Protein AF-A0A847CB85-F1 (afdb_monomer_lite)

Structure (mmCIF, N/CA/C/O backbone):
data_AF-A0A847CB85-F1
#
_entry.id   AF-A0A847CB85-F1
#
loop_
_atom_site.group_PDB
_atom_site.id
_atom_site.type_symbol
_atom_site.label_atom_id
_atom_site.label_alt_id
_atom_site.label_comp_id
_atom_site.label_asym_id
_atom_site.label_entity_id
_atom_site.label_seq_id
_atom_site.pdbx_PDB_ins_code
_atom_site.Cartn_x
_atom_site.Cartn_y
_atom_site.Cartn_z
_atom_site.occupancy
_atom_site.B_iso_or_equiv
_atom_site.auth_seq_id
_atom_site.auth_comp_id
_atom_site.auth_asym_id
_atom_site.auth_atom_id
_atom_site.pdbx_PDB_model_num
ATOM 1 N N . MET A 1 1 ? -15.770 -9.536 -3.133 1.00 49.12 1 MET A N 1
ATOM 2 C CA . MET A 1 1 ? -14.425 -8.949 -2.951 1.00 49.12 1 MET A CA 1
ATOM 3 C C . MET A 1 1 ? -14.574 -7.432 -2.946 1.00 49.12 1 MET A C 1
ATOM 5 O O . MET A 1 1 ? -15.088 -6.896 -3.920 1.00 49.12 1 MET A O 1
ATOM 9 N N . LYS A 1 2 ? -14.274 -6.750 -1.832 1.00 44.31 2 LYS A N 1
ATOM 10 C CA . LYS A 1 2 ? -14.341 -5.279 -1.742 1.00 44.31 2 LYS A CA 1
ATOM 11 C C . LYS A 1 2 ? -12.973 -4.720 -2.121 1.00 44.31 2 LYS A C 1
ATOM 13 O O . LYS A 1 2 ? -11.997 -5.032 -1.457 1.00 44.31 2 LYS A O 1
ATOM 18 N N . ILE A 1 3 ? -12.913 -3.919 -3.178 1.00 51.41 3 ILE A N 1
ATOM 19 C CA . ILE A 1 3 ? -11.680 -3.269 -3.626 1.00 51.41 3 ILE A CA 1
ATOM 20 C C . ILE A 1 3 ? -11.711 -1.835 -3.096 1.00 51.41 3 ILE A C 1
ATOM 22 O O . ILE A 1 3 ? -12.558 -1.052 -3.520 1.00 51.41 3 ILE A O 1
ATOM 26 N N . ALA A 1 4 ? -10.829 -1.488 -2.153 1.00 59.97 4 ALA A N 1
ATOM 27 C CA . ALA A 1 4 ? -10.760 -0.121 -1.622 1.00 59.97 4 ALA A CA 1
ATOM 28 C C . ALA A 1 4 ? -9.872 0.824 -2.456 1.00 59.97 4 ALA A C 1
ATOM 30 O O . ALA A 1 4 ? -9.968 2.040 -2.315 1.00 59.97 4 ALA A O 1
ATOM 31 N N . LEU A 1 5 ? -9.031 0.284 -3.344 1.00 66.00 5 LEU A N 1
ATOM 32 C CA . LEU A 1 5 ? -8.283 1.036 -4.352 1.00 66.00 5 LEU A CA 1
ATOM 33 C C . LEU A 1 5 ? -7.882 0.084 -5.482 1.00 66.00 5 LEU A C 1
ATOM 35 O O . LEU A 1 5 ? -7.199 -0.907 -5.238 1.00 66.00 5 LEU A O 1
ATOM 39 N N . SER A 1 6 ? -8.310 0.401 -6.702 1.00 63.53 6 SER A N 1
ATOM 40 C CA . SER A 1 6 ? -7.818 -0.212 -7.937 1.00 63.53 6 SER A CA 1
ATOM 41 C C . SER A 1 6 ? -7.235 0.910 -8.784 1.00 63.53 6 SER A C 1
ATOM 43 O O . SER A 1 6 ? -7.971 1.681 -9.406 1.00 63.53 6 SER A O 1
ATOM 45 N N . LEU A 1 7 ? -5.910 1.024 -8.787 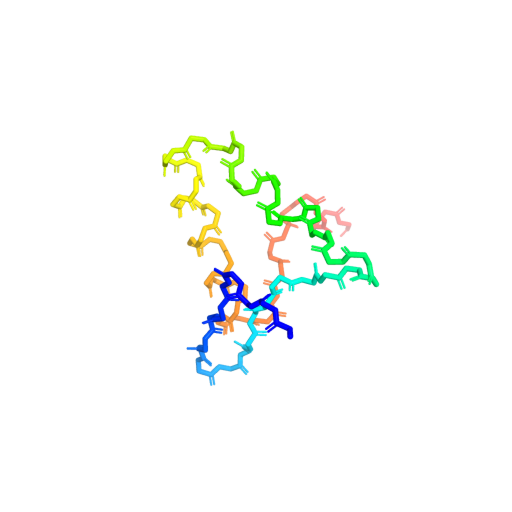1.00 63.88 7 LEU A N 1
ATOM 46 C CA . LEU A 1 7 ? -5.201 1.932 -9.682 1.00 63.88 7 LEU A CA 1
ATOM 47 C C . LEU A 1 7 ? -4.878 1.183 -10.972 1.00 63.88 7 LEU A C 1
ATOM 49 O O . LEU A 1 7 ? -3.939 0.392 -11.024 1.00 63.88 7 LEU A O 1
ATOM 53 N N . ARG A 1 8 ? -5.663 1.453 -12.018 1.00 55.66 8 ARG A N 1
ATOM 54 C CA . ARG A 1 8 ? -5.356 1.037 -13.390 1.00 55.66 8 ARG A CA 1
ATOM 55 C C . ARG A 1 8 ? -4.450 2.088 -14.024 1.00 55.66 8 ARG A C 1
ATOM 57 O O . ARG A 1 8 ? -4.911 3.167 -14.387 1.00 55.66 8 ARG A O 1
ATOM 64 N N . LEU A 1 9 ? -3.161 1.785 -14.115 1.00 62.88 9 LEU A N 1
ATOM 65 C CA . LEU A 1 9 ? -2.168 2.604 -14.809 1.00 62.88 9 LEU A CA 1
ATOM 66 C C . LEU A 1 9 ? -1.660 1.850 -16.043 1.00 62.88 9 LEU A C 1
ATOM 68 O O . LEU A 1 9 ? -1.969 0.676 -16.227 1.00 62.88 9 LEU A O 1
ATOM 72 N N . ALA A 1 10 ? -0.927 2.541 -16.918 1.00 60.56 10 ALA A N 1
ATOM 73 C CA . ALA A 1 10 ? -0.619 2.066 -18.270 1.00 60.56 10 ALA A CA 1
ATOM 74 C C . ALA A 1 10 ? 0.157 0.733 -18.342 1.00 60.56 10 ALA A C 1
ATOM 76 O O . ALA A 1 10 ? 0.179 0.126 -19.408 1.00 60.56 10 ALA A O 1
ATOM 77 N N . ILE A 1 11 ? 0.788 0.287 -17.244 1.00 69.38 11 ILE A N 1
ATOM 78 C CA . ILE A 1 11 ? 1.657 -0.901 -17.230 1.00 69.38 11 ILE A CA 1
ATOM 79 C C . ILE A 1 11 ? 1.256 -1.896 -16.130 1.00 69.38 11 ILE A C 1
ATOM 81 O O . ILE A 1 11 ? 0.948 -3.043 -16.444 1.00 69.38 11 ILE A O 1
ATOM 85 N N . PHE A 1 12 ? 1.206 -1.477 -14.859 1.00 75.44 12 PHE A N 1
ATOM 86 C CA . PHE A 1 12 ? 0.851 -2.362 -13.741 1.00 75.44 12 PHE A CA 1
ATOM 87 C C . PHE A 1 12 ? -0.430 -1.918 -13.030 1.00 75.44 12 PHE A C 1
ATOM 89 O O . PHE A 1 12 ? -0.687 -0.726 -12.849 1.00 75.44 12 PHE A O 1
ATOM 96 N N . THR A 1 13 ? -1.226 -2.899 -12.599 1.00 81.25 13 THR A N 1
ATOM 97 C CA . THR A 1 13 ? -2.366 -2.672 -11.701 1.00 81.25 13 THR A CA 1
ATOM 98 C C . THR A 1 13 ? -1.901 -2.897 -10.268 1.00 81.25 13 THR A C 1
ATOM 100 O O . THR A 1 13 ? -1.286 -3.922 -9.981 1.00 81.25 13 THR A O 1
ATOM 103 N N . VAL A 1 14 ? -2.173 -1.939 -9.379 1.00 83.06 14 VAL A N 1
ATOM 104 C CA . VAL A 1 14 ? -1.885 -2.070 -7.944 1.00 83.06 14 VAL A CA 1
ATOM 105 C C . VAL A 1 14 ? -3.195 -2.133 -7.178 1.00 83.06 14 VAL A C 1
ATOM 107 O O . VAL A 1 14 ? -4.054 -1.258 -7.324 1.00 83.06 14 VAL A O 1
ATOM 110 N N . GLU A 1 15 ? -3.316 -3.165 -6.350 1.00 87.25 15 GLU A N 1
ATOM 111 C CA . GLU A 1 15 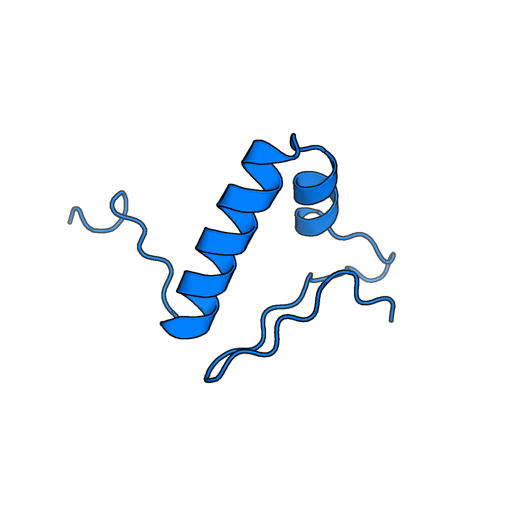? -4.494 -3.457 -5.542 1.00 87.25 15 GLU A CA 1
ATOM 112 C C . GLU A 1 15 ? -4.082 -3.719 -4.094 1.00 87.25 15 GLU A C 1
ATOM 114 O O . GLU A 1 15 ? -2.977 -4.191 -3.810 1.00 87.25 15 GLU A O 1
ATOM 119 N N . TRP A 1 16 ? -4.985 -3.423 -3.163 1.00 91.00 16 TRP A N 1
ATOM 120 C CA . TRP A 1 16 ? -4.819 -3.866 -1.786 1.00 91.00 16 TRP A CA 1
ATOM 121 C C . TRP A 1 16 ? -5.063 -5.367 -1.704 1.00 91.00 16 TRP A C 1
ATOM 123 O O . TRP A 1 16 ? -6.129 -5.850 -2.080 1.00 91.00 16 TRP A O 1
ATOM 133 N N . TYR A 1 17 ? -4.084 -6.094 -1.177 1.00 91.94 17 TYR A N 1
ATOM 134 C CA . TYR A 1 17 ? -4.265 -7.498 -0.851 1.00 91.94 17 TYR A CA 1
ATOM 135 C C . TYR A 1 17 ? -5.112 -7.629 0.414 1.00 91.94 17 TYR A C 1
ATOM 137 O O . TYR A 1 17 ? -4.832 -6.958 1.414 1.00 91.94 17 TYR A O 1
ATOM 145 N N . TYR A 1 18 ? -6.122 -8.491 0.352 1.00 93.75 18 TYR A N 1
ATOM 146 C CA . TYR A 1 18 ? -6.963 -8.866 1.481 1.00 93.75 18 TYR A CA 1
ATOM 147 C C . TYR A 1 18 ? -6.739 -10.342 1.794 1.00 93.75 18 TYR A C 1
ATOM 149 O O . TYR A 1 18 ? -6.649 -11.159 0.876 1.00 93.75 18 TYR A O 1
ATOM 157 N N . ASP A 1 19 ? -6.652 -10.679 3.075 1.00 94.19 19 ASP A N 1
ATOM 158 C CA . ASP A 1 19 ? -6.651 -12.070 3.520 1.00 94.19 19 ASP A CA 1
ATOM 159 C C . ASP A 1 19 ? -8.052 -12.709 3.422 1.00 94.19 19 ASP A C 1
ATOM 161 O O . ASP A 1 19 ? -9.022 -12.089 2.967 1.00 94.19 19 ASP A O 1
ATOM 165 N N . SER A 1 20 ? -8.154 -13.978 3.828 1.00 95.69 20 SER A N 1
ATOM 166 C CA . SER A 1 20 ? -9.413 -14.734 3.829 1.00 95.69 20 SER A CA 1
ATOM 167 C C . SER A 1 20 ? -10.494 -14.113 4.712 1.00 95.69 20 SER A C 1
ATOM 169 O O . SER A 1 20 ? -11.678 -14.314 4.444 1.00 95.69 20 SER A O 1
ATOM 171 N N . ASP A 1 21 ? -10.093 -13.335 5.716 1.00 94.94 21 ASP A N 1
ATOM 172 C CA . ASP A 1 21 ? -10.987 -12.675 6.664 1.00 94.94 21 ASP A CA 1
ATOM 173 C C . ASP A 1 21 ? -11.387 -11.267 6.184 1.00 94.94 21 ASP A C 1
ATOM 175 O O . ASP A 1 21 ? -12.171 -10.566 6.827 1.00 94.94 21 ASP A O 1
ATOM 179 N N . GLY A 1 22 ? -10.893 -10.848 5.013 1.00 92.75 22 GLY A N 1
ATOM 180 C CA . GLY A 1 22 ? -11.172 -9.544 4.425 1.00 92.75 22 GLY A CA 1
ATOM 181 C C . GLY A 1 22 ? -10.391 -8.405 5.077 1.00 92.75 22 GLY A C 1
ATOM 182 O O . GLY A 1 22 ? -10.768 -7.240 4.912 1.00 92.75 22 GLY A O 1
ATOM 183 N N . TYR A 1 23 ? -9.310 -8.709 5.794 1.00 94.19 23 TYR A N 1
ATOM 184 C CA . TYR A 1 23 ? -8.407 -7.722 6.363 1.00 94.19 23 TYR A CA 1
ATOM 185 C C . TYR A 1 23 ? -7.259 -7.409 5.399 1.00 94.19 23 TYR A C 1
ATOM 187 O O . TYR A 1 23 ? -6.717 -8.272 4.713 1.00 94.19 23 TYR A O 1
ATOM 195 N N . SER A 1 24 ? -6.893 -6.129 5.329 1.00 95.25 24 SER A N 1
ATOM 196 C CA . SER A 1 24 ? -5.74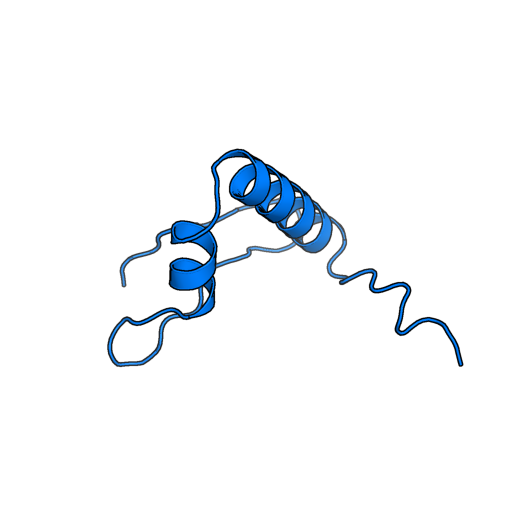5 -5.663 4.557 1.00 95.25 24 SER A CA 1
ATOM 197 C C . SER A 1 24 ? -4.901 -4.745 5.420 1.00 95.25 24 SER A C 1
ATOM 199 O O . SER A 1 24 ? -5.244 -3.582 5.636 1.00 95.25 24 SER A O 1
ATOM 201 N N . GLN A 1 25 ? -3.763 -5.258 5.885 1.00 94.12 25 GLN A N 1
ATOM 202 C CA . GLN A 1 25 ? -2.829 -4.496 6.711 1.00 94.12 25 GLN A CA 1
ATOM 203 C C . GLN A 1 25 ? -2.372 -3.203 6.020 1.00 94.12 25 GLN A C 1
ATOM 205 O O . GLN A 1 25 ? -2.311 -2.145 6.646 1.00 94.12 25 GLN A O 1
ATOM 210 N N . ALA A 1 26 ? -2.090 -3.271 4.716 1.00 91.44 26 ALA A N 1
ATOM 211 C CA . ALA A 1 26 ? -1.662 -2.117 3.932 1.00 91.44 26 ALA A CA 1
ATOM 212 C C . ALA A 1 26 ? -2.762 -1.047 3.835 1.00 91.44 26 ALA A C 1
ATOM 214 O O . ALA A 1 26 ? -2.484 0.141 4.013 1.00 91.44 26 ALA A O 1
ATOM 215 N N . PHE A 1 27 ? -4.016 -1.462 3.625 1.00 94.12 27 PHE A N 1
ATOM 216 C CA . PHE A 1 27 ? -5.151 -0.542 3.608 1.00 94.12 27 PHE A CA 1
ATOM 217 C C . PHE A 1 27 ? -5.420 0.065 4.992 1.00 94.12 27 PHE A C 1
ATOM 219 O O . PHE A 1 27 ? -5.626 1.272 5.101 1.00 94.12 27 PHE A O 1
ATOM 226 N N . SER A 1 28 ? -5.351 -0.732 6.062 1.00 95.19 28 SER A N 1
ATOM 227 C CA . SER A 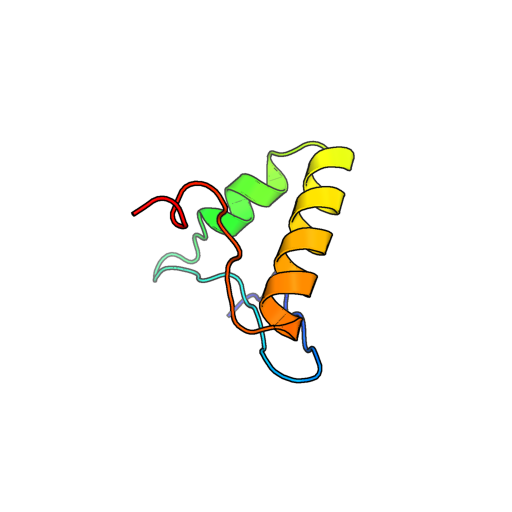1 28 ? -5.503 -0.234 7.435 1.00 95.19 28 SER A CA 1
ATOM 228 C C . SER A 1 28 ? -4.420 0.779 7.813 1.00 95.19 28 SER A C 1
ATOM 230 O O . SER A 1 28 ? -4.727 1.787 8.446 1.00 95.19 28 SER A O 1
ATOM 232 N N . TYR A 1 29 ? -3.171 0.555 7.393 1.00 93.88 29 TYR A N 1
ATOM 233 C CA . TYR A 1 29 ? -2.096 1.532 7.565 1.00 93.88 29 TYR A CA 1
ATOM 234 C C . TYR A 1 29 ? -2.356 2.811 6.766 1.00 93.88 29 TYR A C 1
ATOM 236 O O . TYR A 1 29 ? -2.206 3.909 7.295 1.00 93.88 29 TYR A O 1
ATOM 244 N N . PHE A 1 30 ? -2.773 2.692 5.502 1.00 94.38 30 PHE A N 1
ATOM 245 C CA . PHE A 1 30 ? -3.133 3.857 4.698 1.00 94.38 30 PHE A CA 1
ATOM 246 C C . PHE A 1 30 ? -4.19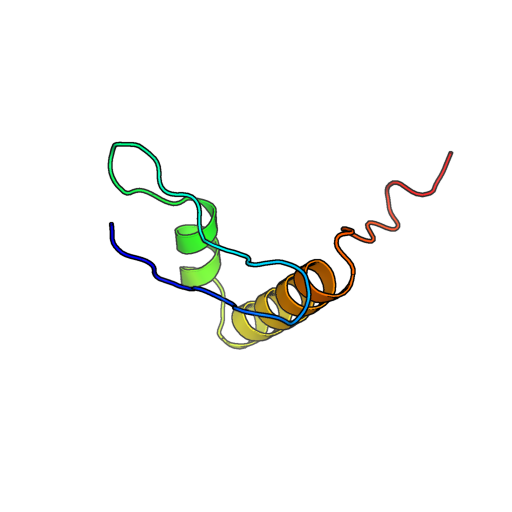2 4.699 5.412 1.00 94.38 30 PHE A C 1
ATOM 248 O O . PHE A 1 30 ? -3.990 5.902 5.576 1.00 94.38 30 PHE A O 1
ATOM 255 N N . GLU A 1 31 ? -5.260 4.064 5.898 1.00 94.88 31 GLU A N 1
ATOM 256 C CA . GLU A 1 31 ? -6.373 4.735 6.566 1.00 94.88 31 GLU A CA 1
ATOM 257 C C . GLU A 1 31 ? -5.990 5.441 7.868 1.00 94.88 31 GLU A C 1
ATOM 259 O O . GLU A 1 31 ? -6.518 6.524 8.125 1.00 94.88 31 GLU A O 1
ATOM 264 N N . SER A 1 32 ? -5.046 4.894 8.640 1.00 96.38 32 SER A N 1
ATOM 265 C CA . SER A 1 32 ? -4.588 5.497 9.899 1.00 96.38 32 SER A CA 1
ATOM 266 C C . SER A 1 32 ? -3.665 6.706 9.713 1.00 96.38 32 SER A C 1
ATOM 268 O O . SER A 1 32 ? -3.430 7.455 10.663 1.00 96.38 32 SER A O 1
ATOM 270 N N . THR A 1 33 ? -3.141 6.928 8.503 1.00 94.69 33 THR A N 1
ATOM 271 C CA . THR A 1 33 ? -2.245 8.057 8.225 1.00 94.69 33 THR A CA 1
ATOM 272 C C . THR A 1 33 ? -2.991 9.373 7.977 1.00 94.69 33 THR A C 1
ATOM 274 O O . THR A 1 33 ? -4.144 9.409 7.543 1.00 94.69 33 THR A O 1
ATOM 277 N N . SER A 1 34 ? -2.312 10.500 8.210 1.00 97.19 34 SER A N 1
ATOM 278 C CA . SER A 1 34 ? -2.862 11.829 7.911 1.00 97.19 34 SER A CA 1
ATOM 279 C C . SER A 1 34 ? -3.115 12.032 6.410 1.00 97.19 34 SER A C 1
ATOM 281 O O . SER A 1 34 ? -2.431 11.457 5.564 1.00 97.19 34 SER A O 1
ATOM 283 N N . GLN A 1 35 ? -4.011 12.957 6.044 1.00 94.44 35 GLN A N 1
ATOM 284 C CA . GLN A 1 35 ? -4.295 13.275 4.633 1.00 94.44 35 GLN A CA 1
ATOM 285 C C . GLN A 1 35 ? -3.037 13.647 3.826 1.00 94.44 35 GLN A C 1
ATOM 287 O O . GLN A 1 35 ? -2.939 13.336 2.638 1.00 94.44 35 GLN A O 1
ATOM 292 N N . ALA A 1 36 ? -2.061 14.310 4.454 1.00 95.44 36 ALA A N 1
ATOM 293 C CA . ALA A 1 36 ? -0.790 14.635 3.812 1.00 95.44 36 ALA A CA 1
ATOM 294 C C . ALA A 1 36 ? 0.053 13.382 3.521 1.00 95.44 36 ALA A C 1
ATOM 296 O O . ALA A 1 36 ? 0.648 13.282 2.448 1.00 95.44 36 ALA A O 1
ATOM 297 N N . GLN A 1 37 ? 0.080 12.417 4.441 1.00 94.94 37 GLN A N 1
ATOM 298 C CA . GLN A 1 37 ? 0.778 11.142 4.262 1.00 94.94 37 GLN A CA 1
ATOM 299 C C . GLN A 1 37 ? 0.070 10.243 3.244 1.00 94.94 37 GLN A C 1
ATOM 301 O O . GLN A 1 37 ? 0.748 9.710 2.366 1.00 94.94 37 GLN A O 1
ATOM 306 N N . LYS A 1 38 ? -1.269 10.169 3.267 1.00 94.50 38 LYS A N 1
ATOM 307 C CA . LYS A 1 38 ? -2.065 9.459 2.251 1.00 94.50 38 LYS A CA 1
ATOM 308 C C . LYS A 1 38 ? -1.699 9.916 0.836 1.00 94.50 38 LYS A C 1
ATOM 310 O O . LYS A 1 38 ? -1.404 9.091 -0.025 1.00 94.50 38 LYS A O 1
ATOM 315 N N . ARG A 1 39 ? -1.620 11.234 0.602 1.00 94.06 39 ARG A N 1
ATOM 316 C CA . ARG A 1 39 ? -1.199 11.789 -0.699 1.00 94.06 39 ARG A CA 1
ATOM 317 C C . ARG A 1 39 ? 0.215 11.362 -1.096 1.00 94.06 39 ARG A C 1
ATOM 319 O O . ARG A 1 39 ? 0.417 10.956 -2.236 1.00 94.06 39 ARG A O 1
ATOM 326 N N . LYS A 1 40 ? 1.183 11.426 -0.174 1.00 92.62 40 LYS A N 1
ATOM 327 C CA . LYS A 1 40 ? 2.565 10.989 -0.441 1.00 92.62 40 LYS A CA 1
ATOM 328 C C . LYS A 1 40 ? 2.627 9.503 -0.806 1.00 92.62 40 LYS A C 1
ATOM 330 O O . LYS A 1 40 ? 3.299 9.155 -1.774 1.00 92.62 40 LYS A O 1
ATOM 335 N N . LEU A 1 41 ? 1.897 8.652 -0.082 1.00 91.00 41 LEU A N 1
ATOM 336 C CA . LEU A 1 41 ? 1.844 7.218 -0.360 1.00 91.00 41 LEU A CA 1
ATOM 337 C C . LEU A 1 41 ? 1.275 6.941 -1.756 1.00 91.00 41 LEU A C 1
ATOM 339 O O . LEU A 1 41 ? 1.866 6.178 -2.512 1.00 91.00 41 LEU A O 1
ATOM 343 N N . LEU A 1 42 ? 0.178 7.602 -2.135 1.00 90.19 42 LEU A N 1
ATOM 344 C CA . LEU A 1 42 ? -0.429 7.422 -3.458 1.00 90.19 42 LEU A CA 1
ATOM 345 C C . LEU A 1 42 ? 0.500 7.858 -4.600 1.00 90.19 42 LEU A C 1
ATOM 347 O O . LEU A 1 42 ? 0.541 7.196 -5.634 1.00 90.19 42 LEU A O 1
ATOM 351 N N . VAL A 1 43 ? 1.280 8.930 -4.417 1.00 89.50 43 VAL A N 1
ATOM 352 C CA . VAL A 1 43 ? 2.302 9.347 -5.396 1.00 89.50 43 VAL A CA 1
ATOM 353 C C . VAL A 1 43 ? 3.379 8.273 -5.554 1.00 89.50 43 VAL A C 1
ATOM 355 O O . VAL A 1 43 ? 3.772 7.962 -6.679 1.00 89.50 43 VAL A O 1
ATOM 358 N N . LEU A 1 44 ? 3.832 7.678 -4.448 1.00 87.50 44 LEU A N 1
ATOM 359 C CA . LEU A 1 44 ? 4.823 6.603 -4.466 1.00 87.50 44 LEU A CA 1
ATOM 360 C C . LEU A 1 44 ? 4.280 5.346 -5.165 1.00 87.50 44 LEU A C 1
ATOM 362 O O . LEU A 1 44 ? 4.930 4.809 -6.057 1.00 87.50 44 LEU A O 1
ATOM 366 N N . VAL A 1 45 ? 3.063 4.921 -4.819 1.00 86.88 45 VAL A N 1
ATOM 367 C CA . VAL A 1 45 ? 2.390 3.774 -5.448 1.00 86.88 45 VAL A CA 1
ATOM 368 C C . VAL A 1 45 ? 2.191 4.004 -6.944 1.00 86.88 45 VAL A C 1
ATOM 370 O O . VAL A 1 45 ? 2.462 3.107 -7.737 1.00 86.88 45 VAL A O 1
ATOM 373 N N . LYS A 1 46 ? 1.795 5.216 -7.35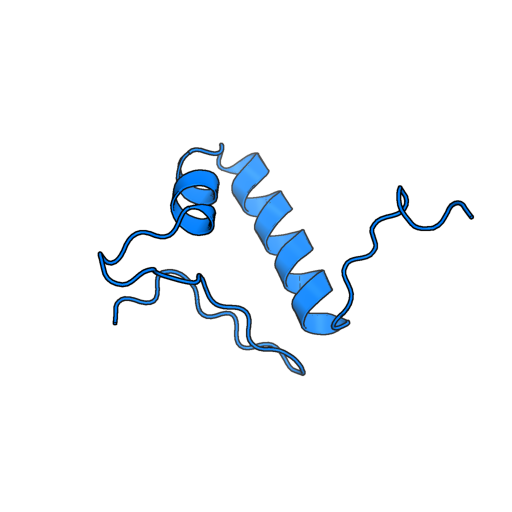2 1.00 86.06 46 LYS A N 1
ATOM 374 C CA . LYS A 1 46 ? 1.686 5.584 -8.768 1.00 86.06 46 LYS A CA 1
ATOM 375 C C . LYS A 1 46 ? 3.023 5.426 -9.495 1.00 86.06 46 LYS A C 1
ATOM 377 O O . LYS A 1 46 ? 3.055 4.823 -10.560 1.00 86.06 46 LYS A O 1
ATOM 382 N N . ARG A 1 47 ? 4.125 5.906 -8.909 1.00 84.19 47 ARG A N 1
ATOM 383 C CA . ARG A 1 47 ? 5.472 5.733 -9.481 1.00 84.19 47 ARG A CA 1
ATOM 384 C C . ARG A 1 47 ? 5.846 4.257 -9.616 1.00 84.19 47 ARG A C 1
ATOM 386 O O . ARG A 1 47 ? 6.328 3.852 -10.666 1.00 84.19 47 ARG A O 1
ATOM 393 N N . ILE A 1 48 ? 5.578 3.440 -8.600 1.00 83.31 48 ILE A N 1
ATOM 394 C CA . ILE A 1 48 ? 5.833 1.992 -8.663 1.00 83.31 48 ILE A CA 1
ATOM 395 C C . ILE A 1 48 ? 5.008 1.347 -9.782 1.00 83.31 48 ILE A C 1
ATOM 397 O O . ILE A 1 48 ? 5.542 0.560 -10.553 1.00 83.31 48 ILE A O 1
ATOM 401 N N . ALA A 1 49 ? 3.733 1.710 -9.914 1.00 82.31 49 ALA A N 1
ATOM 402 C CA . ALA A 1 49 ? 2.853 1.186 -10.953 1.00 82.31 49 ALA A CA 1
ATOM 403 C C . ALA A 1 49 ? 3.250 1.626 -12.379 1.00 82.31 49 ALA A C 1
ATOM 405 O O . ALA A 1 49 ? 2.964 0.921 -13.345 1.00 82.31 49 ALA A O 1
ATOM 406 N N . GLU A 1 50 ? 3.911 2.778 -12.518 1.00 82.50 50 GLU A N 1
ATOM 407 C CA . GLU A 1 50 ? 4.449 3.278 -13.790 1.00 82.50 50 GLU A CA 1
ATOM 408 C C . GLU A 1 50 ? 5.765 2.594 -14.185 1.00 82.50 50 GLU A C 1
ATOM 410 O O . GLU A 1 50 ? 5.970 2.319 -15.362 1.00 82.50 50 GLU A O 1
ATOM 415 N N . PHE A 1 51 ? 6.657 2.305 -13.231 1.00 79.56 51 PHE A N 1
ATOM 416 C CA . PHE A 1 51 ? 7.998 1.773 -13.527 1.00 79.56 51 PHE A CA 1
ATOM 417 C C . PHE A 1 51 ? 8.162 0.270 -13.263 1.00 79.56 51 PHE A C 1
ATOM 419 O O . PHE A 1 51 ? 9.144 -0.325 -13.702 1.00 79.56 51 PHE A O 1
ATOM 426 N N . GLY A 1 52 ? 7.248 -0.346 -12.512 1.00 68.88 52 GLY A N 1
ATOM 427 C CA . GLY A 1 52 ? 7.344 -1.739 -12.067 1.00 68.88 52 GLY A CA 1
ATOM 428 C C . GLY A 1 52 ? 8.456 -2.007 -11.051 1.00 68.88 52 GLY A C 1
ATOM 429 O O . GLY A 1 52 ? 8.777 -3.164 -10.792 1.00 68.88 52 GLY A O 1
ATOM 430 N N . LYS A 1 53 ? 9.083 -0.963 -10.494 1.00 68.25 53 LYS A N 1
ATOM 431 C CA . LYS A 1 53 ? 10.221 -1.076 -9.574 1.00 68.25 53 LYS A CA 1
ATOM 432 C C . LYS A 1 53 ? 10.020 -0.210 -8.341 1.00 68.25 53 LYS A C 1
ATOM 434 O O . LYS A 1 53 ? 9.599 0.943 -8.432 1.00 68.25 53 LYS A O 1
ATOM 439 N N . ILE A 1 54 ? 10.374 -0.767 -7.189 1.00 67.56 54 ILE A N 1
ATOM 440 C CA . ILE A 1 54 ? 10.524 -0.013 -5.947 1.00 67.56 54 ILE A CA 1
ATOM 441 C C . ILE A 1 54 ? 11.945 0.548 -5.957 1.00 67.56 54 ILE A C 1
ATOM 443 O O . ILE A 1 54 ? 12.902 -0.211 -5.844 1.00 67.56 54 ILE A O 1
ATOM 447 N N . MET A 1 55 ? 12.080 1.863 -6.128 1.00 63.72 55 MET A N 1
ATOM 448 C CA . MET A 1 55 ? 13.379 2.531 -6.039 1.00 63.72 55 MET A CA 1
ATOM 449 C C . MET A 1 55 ? 13.701 2.798 -4.571 1.00 63.72 55 MET A C 1
ATOM 451 O O . MET A 1 55 ? 13.371 3.853 -4.029 1.00 63.72 55 MET A O 1
ATOM 455 N N . ASP A 1 56 ? 14.280 1.797 -3.918 1.00 64.81 56 ASP A N 1
ATOM 456 C CA . ASP A 1 56 ? 14.766 1.897 -2.548 1.00 64.81 56 ASP A CA 1
ATOM 457 C C . ASP A 1 56 ? 16.268 2.197 -2.557 1.00 64.81 56 ASP A C 1
ATOM 459 O O . ASP A 1 56 ? 17.096 1.300 -2.695 1.00 64.81 56 ASP A O 1
ATOM 463 N N . ILE A 1 57 ? 16.622 3.472 -2.384 1.00 61.53 57 ILE A N 1
ATOM 464 C CA . ILE A 1 57 ? 18.023 3.916 -2.337 1.00 61.53 57 ILE A CA 1
ATOM 465 C C . ILE A 1 57 ? 18.819 3.297 -1.176 1.00 61.53 57 ILE A C 1
ATOM 467 O O . ILE A 1 57 ? 20.044 3.348 -1.190 1.00 61.53 57 ILE A O 1
ATOM 471 N N . THR A 1 58 ? 18.158 2.705 -0.174 1.00 61.97 58 THR A N 1
ATOM 472 C CA . THR A 1 58 ? 18.846 2.013 0.927 1.00 61.97 58 THR A CA 1
ATOM 473 C C . THR A 1 58 ? 19.293 0.598 0.558 1.00 61.97 58 THR A C 1
ATOM 475 O O . THR A 1 58 ? 20.104 0.017 1.274 1.00 61.97 58 THR A O 1
ATOM 478 N N . LYS A 1 59 ? 18.821 0.062 -0.578 1.00 53.00 59 LYS A N 1
ATOM 479 C CA . LYS A 1 59 ? 19.205 -1.254 -1.117 1.00 53.00 59 LYS A CA 1
ATOM 480 C C . LYS A 1 59 ? 20.207 -1.193 -2.271 1.00 53.00 59 LYS A C 1
ATOM 482 O O . LYS A 1 59 ? 20.740 -2.228 -2.647 1.00 53.00 59 LYS A O 1
ATOM 487 N N . GLU A 1 60 ? 20.479 -0.004 -2.805 1.00 47.59 60 GLU A N 1
ATOM 488 C CA . GLU A 1 60 ? 21.407 0.229 -3.927 1.00 47.59 60 GLU A CA 1
ATOM 489 C C . GLU A 1 60 ? 22.871 0.439 -3.470 1.00 47.59 60 GLU A C 1
ATOM 491 O O . GLU A 1 60 ? 23.722 0.805 -4.273 1.00 47.59 60 GLU A O 1
ATOM 496 N N . ASN A 1 61 ? 23.187 0.207 -2.188 1.00 43.44 61 ASN A N 1
ATOM 497 C CA . ASN A 1 61 ? 24.559 0.216 -1.667 1.00 43.44 61 ASN A CA 1
ATOM 498 C C . ASN A 1 61 ? 25.055 -1.225 -1.451 1.00 43.44 61 ASN A C 1
ATOM 500 O O . ASN A 1 61 ? 24.944 -1.751 -0.341 1.00 43.44 61 ASN A O 1
ATOM 504 N N . TYR A 1 62 ? 25.600 -1.840 -2.503 1.00 46.06 62 TYR A N 1
ATOM 505 C CA . TYR A 1 62 ? 26.517 -2.985 -2.442 1.00 46.06 62 TYR A CA 1
ATOM 506 C C . TYR A 1 62 ? 27.638 -2.796 -3.461 1.00 46.06 62 TYR A C 1
ATOM 508 O O . TYR A 1 62 ? 27.326 -2.385 -4.600 1.00 46.06 62 TYR A O 1
#

pLDDT: mean 79.35, std 16.59, range [43.44, 97.19]

Secondary structure (DSSP, 8-state):
---S-EEE-SS-EEE----TTS--HHHHHHHHS-HHHHHHHHHHHHHHHHHSS---TTTS--

Sequence (62 aa):
MKIALSLRLAIFTVEWYYDSDGYSQAFSYFESTSQAQKRKLLVLVKRIAEFGKIMDITKENY

Radius of gyration: 13.29 Å; chains: 1; bounding box: 41×29×28 Å

Foldseek 3Di:
DDWPDWDDDPAATDTFDADPVRDGPVVVVLVPDDPVVVVVVVVQVNVCRVPVDNPDPVPPPD